Protein AF-A0A956DV66-F1 (afdb_monomer)

pLDDT: mean 95.51, std 5.41, range [58.03, 98.56]

Sequence (82 aa):
CGGVCACSTCHVYVEAGEDLLSEAEEGEEDILDKAFDVQMHSRLGCQAKIVEDGDIEVSITDESLDAFYNEHPDHEDPRKAS

Foldseek 3Di:
DVLPLDECLQKKAWPDDLVQWDDDDPSQVVRLVVDPPDDPRIGRPSRTDGNDDDDIDIDRDPVSLCVVCVVVVVDDDPVPPD

Mean predicted aligned error: 2.98 Å

Nearest PDB structures (foldseek):
  1i7h-assembly3_C  TM=9.450E-01  e=6.874E-06  Escherichia coli
  3ah7-assembly1_A-2  TM=9.292E-01  e=4.600E-06  Pseudomonas putida
  3lxf-assembly1_A  TM=8.520E-01  e=8.185E-05  Novosphingobium aromaticivorans DSM 12444
  1e6e-assembly1_B  TM=8.026E-01  e=3.339E-04  Bos taurus
  3p1m-assembly2_H  TM=7.995E-01  e=4.667E-04  Homo sapiens

Structure (mmCIF, N/CA/C/O backbone):
data_AF-A0A956DV66-F1
#
_entry.id   AF-A0A956DV66-F1
#
loop_
_atom_site.group_PDB
_atom_site.id
_atom_site.type_symbol
_atom_site.label_atom_id
_atom_site.label_alt_id
_atom_site.label_comp_id
_atom_site.label_asym_id
_atom_site.label_entity_id
_atom_site.label_seq_id
_atom_site.pdbx_PDB_ins_code
_atom_site.Cartn_x
_atom_site.Cartn_y
_atom_site.Cartn_z
_atom_site.occupancy
_atom_site.B_iso_or_equiv
_atom_site.auth_seq_id
_atom_site.auth_comp_id
_atom_site.auth_asym_id
_atom_site.auth_atom_id
_atom_site.pdbx_PDB_model_num
ATOM 1 N N . CYS A 1 1 ? 8.682 -4.816 -0.801 1.00 92.75 1 CYS A N 1
ATOM 2 C CA . CYS A 1 1 ? 9.419 -5.131 0.451 1.00 92.75 1 CYS A CA 1
ATOM 3 C C . CYS A 1 1 ? 8.997 -6.448 1.125 1.00 92.75 1 CYS A C 1
ATOM 5 O O . CYS A 1 1 ? 9.643 -6.832 2.090 1.00 92.75 1 CYS A O 1
ATOM 7 N N . GLY A 1 2 ? 7.944 -7.144 0.666 1.00 92.88 2 GLY A N 1
ATOM 8 C CA . GLY A 1 2 ? 7.447 -8.349 1.350 1.00 92.88 2 GLY A CA 1
ATOM 9 C C . GLY A 1 2 ? 6.505 -8.066 2.528 1.00 92.88 2 GLY A C 1
ATOM 10 O O . GLY A 1 2 ?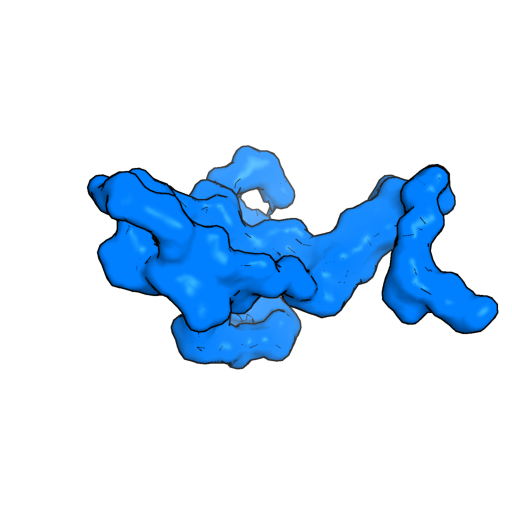 6.393 -8.895 3.420 1.00 92.88 2 GLY A O 1
ATOM 11 N N . GLY A 1 3 ? 5.846 -6.901 2.547 1.00 94.69 3 GLY A N 1
ATOM 12 C CA . GLY A 1 3 ? 4.816 -6.575 3.541 1.00 94.69 3 GLY A CA 1
ATOM 13 C C . GLY A 1 3 ? 5.333 -6.058 4.886 1.00 94.69 3 GLY A C 1
ATOM 14 O O . GLY A 1 3 ? 4.597 -6.058 5.863 1.00 94.69 3 GLY A O 1
ATOM 15 N N . VAL A 1 4 ? 6.589 -5.613 4.949 1.00 96.31 4 VAL A N 1
ATOM 16 C CA . VAL A 1 4 ? 7.250 -5.165 6.192 1.00 96.31 4 VAL A CA 1
ATOM 17 C C . VAL A 1 4 ? 7.268 -3.640 6.362 1.00 96.31 4 VAL A C 1
ATOM 19 O O . VAL A 1 4 ? 8.167 -3.114 7.009 1.00 96.31 4 VAL A O 1
ATOM 22 N N . CYS A 1 5 ? 6.319 -2.928 5.746 1.00 96.25 5 CYS A N 1
ATOM 23 C CA . CYS A 1 5 ? 6.202 -1.465 5.819 1.00 96.25 5 CYS A CA 1
ATOM 24 C C . CYS A 1 5 ? 7.509 -0.710 5.475 1.00 96.25 5 CYS A C 1
ATOM 26 O O . CYS A 1 5 ? 7.998 0.126 6.226 1.00 96.25 5 CYS A O 1
ATOM 28 N N . ALA A 1 6 ? 8.131 -1.058 4.342 1.00 97.12 6 ALA A N 1
ATOM 29 C CA . ALA A 1 6 ? 9.420 -0.481 3.931 1.00 97.12 6 ALA A CA 1
ATOM 30 C C . ALA A 1 6 ? 9.466 -0.007 2.465 1.00 97.12 6 ALA A C 1
ATOM 32 O O . ALA A 1 6 ? 10.540 0.285 1.943 1.00 97.12 6 ALA A O 1
ATOM 33 N N . CYS A 1 7 ? 8.331 0.014 1.763 1.00 96.50 7 CYS A N 1
ATOM 34 C CA . CYS A 1 7 ? 8.214 0.542 0.399 1.00 96.50 7 CYS A CA 1
ATOM 35 C C . CYS A 1 7 ? 6.764 0.937 0.087 1.00 96.50 7 CYS A C 1
ATOM 37 O O . CYS A 1 7 ? 5.853 0.482 0.776 1.00 96.50 7 CYS A O 1
ATOM 39 N N . SER A 1 8 ? 6.560 1.679 -1.001 1.00 96.75 8 SER A N 1
ATOM 40 C CA . SER A 1 8 ? 5.250 2.114 -1.509 1.00 96.75 8 SER A CA 1
ATOM 41 C C . SER A 1 8 ? 4.642 1.204 -2.581 1.00 96.75 8 SER A C 1
ATOM 43 O O . SER A 1 8 ? 3.510 1.427 -2.963 1.00 96.75 8 SER A O 1
ATOM 45 N N . THR A 1 9 ? 5.306 0.129 -3.024 1.00 96.69 9 THR A N 1
ATOM 46 C CA . THR A 1 9 ? 4.847 -0.718 -4.159 1.00 96.69 9 THR A CA 1
ATOM 47 C C . THR A 1 9 ? 3.521 -1.476 -3.951 1.00 96.69 9 THR A C 1
ATOM 49 O O . THR A 1 9 ? 3.161 -2.325 -4.760 1.00 96.69 9 THR A O 1
ATOM 52 N N . CYS A 1 10 ? 2.855 -1.285 -2.813 1.00 97.56 10 CYS A N 1
ATOM 53 C CA . CYS A 1 10 ? 1.535 -1.841 -2.499 1.00 97.56 10 CYS A CA 1
ATOM 54 C C . CYS A 1 10 ? 0.521 -0.730 -2.198 1.00 97.56 10 CYS A C 1
ATOM 56 O O . CYS A 1 10 ? -0.456 -0.958 -1.486 1.00 97.56 10 CYS A O 1
ATOM 58 N N . HIS A 1 11 ? 0.811 0.482 -2.664 1.00 98.38 11 HIS A N 1
ATOM 59 C CA . HIS A 1 11 ? -0.020 1.656 -2.476 1.00 98.38 11 HIS A CA 1
ATOM 60 C C . HIS A 1 11 ? -1.326 1.477 -3.249 1.00 98.38 11 HIS A C 1
ATOM 62 O O . HIS A 1 11 ? -1.344 1.115 -4.428 1.00 98.38 11 HIS A O 1
ATOM 68 N N . VAL A 1 12 ? -2.427 1.692 -2.540 1.00 98.44 12 VAL A N 1
ATOM 69 C CA . VAL A 1 12 ? -3.791 1.634 -3.061 1.00 98.44 12 VAL A CA 1
ATOM 70 C C . VAL A 1 12 ? -4.577 2.846 -2.578 1.00 98.44 12 VAL A C 1
ATOM 72 O O . VAL A 1 12 ? -4.263 3.415 -1.527 1.00 98.44 12 VAL A O 1
ATOM 75 N N . TYR A 1 13 ? -5.621 3.203 -3.316 1.00 98.56 13 TYR A N 1
ATOM 76 C CA . TYR A 1 13 ? -6.676 4.083 -2.831 1.00 98.56 13 TYR A CA 1
ATOM 77 C C . TYR A 1 13 ? -7.863 3.238 -2.373 1.00 98.56 13 TYR A C 1
ATOM 79 O O . TYR A 1 13 ? -8.265 2.303 -3.067 1.00 98.56 13 TYR A O 1
ATOM 87 N N . VAL A 1 14 ? -8.397 3.544 -1.194 1.00 98.38 14 VAL A N 1
ATOM 88 C CA . VAL A 1 14 ? -9.599 2.906 -0.652 1.00 98.38 14 VAL A CA 1
ATOM 89 C C . VAL A 1 14 ? -10.816 3.701 -1.115 1.00 98.38 14 VAL A C 1
ATOM 91 O O . VAL A 1 14 ? -11.067 4.804 -0.642 1.00 98.38 14 VAL A O 1
ATOM 94 N N . GLU A 1 15 ? -11.565 3.142 -2.060 1.00 98.25 15 GLU A N 1
ATOM 95 C CA . GLU A 1 15 ? -12.734 3.788 -2.670 1.00 98.25 15 GLU A CA 1
ATOM 96 C C . GLU A 1 15 ? -14.000 3.573 -1.823 1.00 98.25 15 GLU A C 1
ATOM 98 O O . GLU A 1 15 ? -14.886 4.428 -1.777 1.00 98.25 15 GLU A O 1
ATOM 103 N N . ALA A 1 16 ? -14.085 2.428 -1.134 1.00 98.31 16 ALA A N 1
ATOM 104 C CA . ALA A 1 16 ? -15.169 2.090 -0.214 1.00 98.31 16 ALA A CA 1
ATOM 105 C C . ALA A 1 16 ? -14.707 1.098 0.868 1.00 98.31 16 ALA A C 1
ATOM 107 O O . ALA A 1 16 ? -13.814 0.284 0.629 1.00 98.31 16 ALA A O 1
ATOM 108 N N . GLY A 1 17 ? -15.356 1.137 2.038 1.00 97.31 17 GLY A N 1
ATOM 109 C CA . GLY A 1 17 ? -15.097 0.208 3.147 1.00 97.31 17 GLY A CA 1
ATOM 110 C C . GLY A 1 17 ? -13.888 0.570 4.015 1.00 97.31 17 GLY A C 1
ATOM 111 O O . GLY A 1 17 ? -13.279 -0.313 4.611 1.00 97.31 17 GLY A O 1
ATOM 112 N N . GLU A 1 18 ? -13.513 1.851 4.088 1.00 96.94 18 GLU A N 1
ATOM 113 C CA . GLU A 1 18 ? -12.410 2.325 4.943 1.00 96.94 18 GLU A CA 1
ATOM 114 C C . GLU A 1 18 ? -12.652 2.030 6.432 1.00 96.94 18 GLU A C 1
ATOM 116 O O . GLU A 1 18 ? -11.722 1.686 7.155 1.00 96.94 18 GLU A O 1
ATOM 121 N N . ASP A 1 19 ? -13.908 2.081 6.876 1.00 97.06 19 ASP A N 1
ATOM 122 C CA . ASP A 1 19 ? -14.340 1.741 8.233 1.00 97.06 19 ASP A CA 1
ATOM 123 C C . ASP A 1 19 ? -14.169 0.253 8.582 1.00 97.06 19 ASP A C 1
ATOM 125 O O . ASP A 1 19 ? -14.119 -0.100 9.758 1.00 97.06 19 ASP A O 1
ATOM 129 N N . LEU A 1 20 ? -14.013 -0.612 7.574 1.00 98.38 20 LEU A N 1
ATOM 130 C CA . LEU A 1 20 ? -13.738 -2.043 7.735 1.00 98.38 20 LEU A CA 1
ATOM 131 C C . LEU A 1 20 ? -12.237 -2.351 7.838 1.00 98.38 20 LEU A C 1
ATOM 133 O O . LEU A 1 20 ? -11.847 -3.518 7.962 1.00 98.38 20 LEU A O 1
ATOM 137 N N . LEU A 1 21 ? -11.384 -1.325 7.775 1.00 98.38 21 LEU A N 1
ATOM 138 C CA . LEU A 1 21 ? -9.933 -1.435 7.858 1.00 98.38 21 LEU A CA 1
ATOM 139 C C . LEU A 1 21 ? -9.412 -0.871 9.182 1.00 98.38 21 LEU A C 1
ATOM 141 O O . LEU A 1 21 ? -9.964 0.060 9.761 1.00 98.38 21 LEU A O 1
ATOM 145 N N . SER A 1 22 ? -8.290 -1.410 9.655 1.00 98.00 22 SER A N 1
ATOM 146 C CA . SER A 1 22 ? -7.552 -0.797 10.758 1.00 98.00 22 SER A CA 1
ATOM 147 C C . SER A 1 22 ? -7.088 0.605 10.372 1.00 98.00 22 SER A C 1
ATOM 149 O O . SER A 1 22 ? -6.690 0.818 9.225 1.00 98.00 22 SER A O 1
ATOM 151 N N . GLU A 1 23 ? -7.038 1.527 11.332 1.00 97.12 23 GLU A N 1
ATOM 152 C CA . GLU A 1 23 ? -6.407 2.837 11.136 1.00 97.12 23 GLU A CA 1
ATOM 153 C C . GLU A 1 23 ? -4.958 2.684 10.635 1.00 97.12 23 GLU A C 1
ATOM 155 O O . GLU A 1 23 ? -4.310 1.652 10.861 1.00 97.12 23 GLU A O 1
ATOM 160 N N . ALA A 1 24 ? -4.468 3.689 9.907 1.00 97.00 24 ALA A N 1
ATOM 161 C CA . ALA A 1 24 ? -3.069 3.735 9.507 1.00 97.00 24 ALA A CA 1
ATOM 162 C C . ALA A 1 24 ? -2.184 3.902 10.752 1.00 97.00 24 ALA A C 1
ATOM 164 O O . ALA A 1 24 ? -2.483 4.683 11.654 1.00 97.00 24 ALA A O 1
ATOM 165 N N . GLU A 1 25 ? -1.102 3.131 10.817 1.00 97.12 25 GLU A N 1
ATOM 166 C CA . GLU A 1 25 ? -0.098 3.278 11.872 1.00 97.12 25 GLU A CA 1
ATOM 167 C C . GLU A 1 25 ? 0.943 4.334 11.443 1.00 97.12 25 GLU A C 1
ATOM 169 O O . GLU A 1 25 ? 1.201 4.496 10.254 1.00 97.12 25 GLU A O 1
ATOM 174 N N . GLU A 1 26 ? 1.607 5.010 12.388 1.00 97.19 26 GLU A N 1
ATOM 175 C CA . GLU A 1 26 ? 2.598 6.077 12.105 1.00 97.19 26 GLU A CA 1
ATOM 176 C C . GLU A 1 26 ? 3.669 5.647 11.079 1.00 97.19 26 GLU A C 1
ATOM 178 O O . GLU A 1 26 ? 4.026 6.393 10.172 1.00 97.19 26 GLU A O 1
ATOM 183 N N . GLY A 1 27 ? 4.139 4.397 11.161 1.00 97.19 27 GLY A N 1
ATOM 184 C CA . GLY A 1 27 ? 5.108 3.864 10.199 1.00 97.19 27 GLY A CA 1
ATOM 185 C C . GLY A 1 27 ? 4.551 3.694 8.780 1.00 97.19 27 GLY A C 1
ATOM 186 O O . GLY A 1 27 ? 5.310 3.766 7.818 1.00 97.19 27 GLY A O 1
ATOM 187 N N . GLU A 1 28 ? 3.244 3.461 8.634 1.00 98.06 28 GLU A N 1
ATOM 188 C CA . GLU A 1 28 ? 2.565 3.441 7.334 1.00 98.06 28 GLU A CA 1
ATOM 189 C C . GLU A 1 28 ? 2.525 4.851 6.734 1.00 98.06 28 GLU A C 1
ATOM 191 O O . GLU A 1 28 ? 2.913 5.031 5.577 1.00 98.06 28 GLU A O 1
ATOM 196 N N . GLU A 1 29 ? 2.130 5.842 7.538 1.00 97.25 29 GLU A N 1
ATOM 197 C CA . GLU A 1 29 ? 2.077 7.258 7.149 1.00 97.25 29 GLU A CA 1
ATOM 198 C C . GLU A 1 29 ? 3.456 7.767 6.705 1.00 97.25 29 GLU A C 1
ATOM 200 O O . GLU A 1 29 ? 3.586 8.339 5.625 1.00 97.25 29 GLU A O 1
ATOM 205 N N . ASP A 1 30 ? 4.516 7.432 7.447 1.00 97.50 30 ASP A N 1
ATOM 206 C CA . ASP A 1 30 ? 5.904 7.781 7.116 1.00 97.50 30 ASP A CA 1
ATOM 207 C C . ASP A 1 30 ? 6.365 7.268 5.741 1.00 97.50 30 ASP A C 1
ATOM 209 O O . ASP A 1 30 ? 7.257 7.849 5.101 1.00 97.50 30 ASP A O 1
ATOM 213 N N . ILE A 1 31 ? 5.857 6.110 5.316 1.00 97.69 31 ILE A N 1
ATOM 214 C CA . ILE A 1 31 ? 6.174 5.521 4.013 1.00 97.69 31 ILE A CA 1
ATOM 215 C C . ILE A 1 31 ? 5.296 6.145 2.931 1.00 97.69 31 ILE A C 1
ATOM 217 O O . ILE A 1 31 ? 5.819 6.462 1.859 1.00 97.69 31 ILE A O 1
ATOM 221 N N . LEU A 1 32 ? 4.007 6.353 3.213 1.00 97.50 32 LEU A N 1
ATOM 222 C CA . LEU A 1 32 ? 3.085 7.036 2.308 1.00 97.50 32 LEU A CA 1
ATOM 223 C C . LEU A 1 32 ? 3.556 8.460 2.011 1.00 97.50 32 LEU A C 1
ATOM 225 O O . LEU A 1 32 ? 3.591 8.819 0.847 1.00 97.50 32 LEU A O 1
ATOM 229 N N . ASP A 1 33 ? 4.068 9.214 2.983 1.00 96.50 33 ASP A N 1
ATOM 230 C CA . ASP A 1 33 ? 4.628 10.564 2.786 1.00 96.50 33 ASP A CA 1
ATOM 231 C C . ASP A 1 33 ? 5.742 10.640 1.725 1.00 96.50 33 ASP A C 1
ATOM 233 O O . ASP A 1 33 ? 6.038 11.707 1.180 1.00 96.50 33 ASP A O 1
ATOM 237 N N . LYS A 1 34 ? 6.391 9.508 1.434 1.00 95.19 34 LYS A N 1
ATOM 238 C CA . LYS A 1 34 ? 7.444 9.391 0.416 1.00 95.19 34 LYS A CA 1
ATOM 239 C C . LYS A 1 34 ? 6.931 8.842 -0.918 1.00 95.19 34 LYS A C 1
ATOM 241 O O . LYS A 1 34 ? 7.700 8.809 -1.880 1.00 95.19 34 LYS A O 1
ATOM 246 N N . ALA A 1 35 ? 5.687 8.373 -0.966 1.00 95.81 35 ALA A N 1
ATOM 247 C CA . ALA A 1 35 ? 5.052 7.828 -2.154 1.00 95.81 35 ALA A CA 1
ATOM 248 C C . ALA A 1 35 ? 4.588 8.942 -3.107 1.00 95.81 35 ALA A C 1
ATOM 250 O O . ALA A 1 35 ? 4.578 10.132 -2.782 1.00 95.81 35 ALA A O 1
ATOM 251 N N . PHE A 1 36 ? 4.229 8.547 -4.324 1.00 95.44 36 PHE A N 1
ATOM 252 C CA . PHE A 1 36 ? 3.733 9.457 -5.350 1.00 95.44 36 PHE A CA 1
ATOM 253 C C . PHE A 1 36 ? 2.199 9.530 -5.316 1.00 95.44 36 PHE A C 1
ATOM 255 O O . PHE A 1 36 ? 1.548 8.517 -5.092 1.00 95.44 36 PHE A O 1
ATOM 262 N N . ASP A 1 37 ? 1.635 10.717 -5.569 1.00 95.50 37 ASP A N 1
ATOM 263 C CA . ASP A 1 37 ? 0.180 10.953 -5.671 1.00 95.50 37 ASP A CA 1
ATOM 264 C C . ASP A 1 37 ? -0.635 10.524 -4.430 1.00 95.50 37 ASP A C 1
ATOM 266 O O . ASP A 1 37 ? -1.735 9.997 -4.520 1.00 95.50 37 ASP A O 1
ATOM 270 N N . VAL A 1 38 ? -0.104 10.749 -3.227 1.00 97.06 38 VAL A N 1
ATOM 271 C CA . VAL A 1 38 ? -0.798 10.389 -1.981 1.00 97.06 38 VAL A CA 1
ATOM 272 C C . VAL A 1 38 ? -2.078 11.208 -1.809 1.00 97.06 38 VAL A C 1
ATOM 274 O O . VAL A 1 38 ? -2.072 12.439 -1.821 1.00 97.06 38 VAL A O 1
ATOM 277 N N . GLN A 1 39 ? -3.174 10.498 -1.579 1.00 96.44 39 GLN A N 1
ATOM 278 C CA . GLN A 1 39 ? -4.502 11.030 -1.270 1.00 96.44 39 GLN A CA 1
ATOM 279 C C . GLN A 1 39 ? -4.945 10.631 0.145 1.00 96.44 39 GLN A C 1
ATOM 281 O O . GLN A 1 39 ? -4.358 9.728 0.736 1.00 96.44 39 GLN A O 1
ATOM 286 N N . MET A 1 40 ? -6.005 11.255 0.672 1.00 95.25 40 MET A N 1
ATOM 287 C CA . MET A 1 40 ? -6.488 11.002 2.044 1.00 95.25 40 MET A CA 1
ATOM 288 C C . MET A 1 40 ? -6.870 9.536 2.290 1.00 95.25 40 MET A C 1
ATOM 290 O O . MET A 1 40 ? -6.578 9.008 3.349 1.00 95.25 40 MET A O 1
ATOM 294 N N . HIS A 1 41 ? -7.452 8.870 1.294 1.00 96.75 41 HIS A N 1
ATOM 295 C CA . HIS A 1 41 ? -7.811 7.449 1.341 1.00 96.75 41 HIS A CA 1
ATOM 296 C C . HIS A 1 41 ? -6.672 6.523 0.867 1.00 96.75 41 HIS A C 1
ATOM 298 O O . HIS A 1 41 ? -6.916 5.420 0.380 1.00 96.75 41 HIS A O 1
ATOM 304 N N . SER A 1 42 ? -5.419 6.988 0.886 1.00 98.06 42 SER A N 1
ATOM 305 C CA . SER A 1 42 ? -4.275 6.144 0.521 1.00 98.06 42 SER A CA 1
ATOM 306 C C . SER A 1 42 ? -3.939 5.189 1.642 1.00 98.06 42 SER A C 1
ATOM 308 O O . SER A 1 42 ? -3.830 5.604 2.792 1.00 98.06 42 SER A O 1
ATOM 310 N N . ARG A 1 43 ? -3.680 3.933 1.290 1.00 98.44 43 ARG A N 1
ATOM 311 C CA . ARG A 1 43 ? -3.190 2.915 2.217 1.00 98.44 43 ARG A CA 1
ATOM 312 C C . ARG A 1 43 ? -2.048 2.130 1.602 1.00 98.44 43 ARG A C 1
ATOM 314 O O . ARG A 1 43 ? -1.969 1.959 0.383 1.00 98.44 43 ARG A O 1
ATOM 321 N N . LEU A 1 44 ? -1.178 1.596 2.450 1.00 98.38 44 LEU A N 1
ATOM 322 C CA . LEU A 1 44 ? -0.343 0.465 2.076 1.00 98.38 44 LEU A CA 1
ATOM 323 C C . LEU A 1 44 ? -1.188 -0.793 2.243 1.00 98.38 44 LEU A C 1
ATOM 325 O O . LEU A 1 44 ? -1.467 -1.220 3.363 1.00 98.38 44 LEU A O 1
ATOM 329 N N . GLY A 1 45 ? -1.553 -1.439 1.135 1.00 97.62 45 GLY A N 1
ATOM 330 C CA . GLY A 1 45 ? -2.416 -2.624 1.166 1.00 97.62 45 GLY A CA 1
ATOM 331 C C . GLY A 1 45 ? -1.864 -3.762 2.035 1.00 97.62 45 GLY A C 1
ATOM 332 O O . GLY A 1 45 ? -2.620 -4.567 2.561 1.00 97.62 45 GLY A O 1
ATOM 333 N N . CYS A 1 46 ? -0.544 -3.812 2.253 1.00 97.75 46 CYS A N 1
ATOM 334 C CA . CYS A 1 46 ? 0.065 -4.789 3.157 1.00 97.75 46 CYS A CA 1
ATOM 335 C C . CYS A 1 46 ? -0.107 -4.489 4.660 1.00 97.75 46 CYS A C 1
ATOM 337 O O . CYS A 1 46 ? 0.143 -5.384 5.465 1.00 97.75 46 CYS A O 1
ATOM 339 N N . GLN A 1 47 ? -0.481 -3.263 5.038 1.00 98.25 47 GLN A N 1
ATOM 340 C CA . GLN A 1 47 ? -0.703 -2.841 6.429 1.00 98.25 47 GLN A CA 1
ATOM 341 C C . GLN A 1 47 ? -2.193 -2.673 6.770 1.00 98.25 47 GLN A C 1
ATOM 343 O O . GLN A 1 47 ? -2.559 -2.784 7.939 1.00 98.25 47 GLN A O 1
ATOM 348 N N . ALA A 1 48 ? -3.054 -2.478 5.767 1.00 97.50 48 ALA A N 1
ATOM 349 C CA . ALA A 1 48 ? -4.502 -2.370 5.929 1.00 97.50 48 ALA A CA 1
ATOM 350 C C . ALA A 1 48 ? -5.136 -3.712 6.353 1.00 97.50 48 ALA A C 1
ATOM 352 O O . ALA A 1 48 ? -5.472 -4.560 5.524 1.00 97.50 48 ALA A O 1
ATOM 353 N N . LYS A 1 49 ? -5.285 -3.928 7.665 1.00 97.81 49 LYS A N 1
ATOM 354 C CA . LYS A 1 49 ? -5.897 -5.145 8.223 1.00 97.81 49 LYS A CA 1
ATOM 355 C C . LYS A 1 49 ? -7.416 -5.022 8.157 1.00 97.81 49 LYS A C 1
ATOM 357 O O . LYS A 1 49 ? -7.960 -4.030 8.624 1.00 97.81 49 LYS A O 1
ATOM 362 N N . ILE A 1 50 ? -8.090 -6.048 7.650 1.00 98.06 50 ILE A N 1
ATOM 363 C CA . ILE A 1 50 ? -9.555 -6.139 7.687 1.00 98.06 50 ILE A CA 1
ATOM 364 C C . ILE A 1 50 ? -9.979 -6.420 9.133 1.00 98.06 50 ILE A C 1
ATOM 366 O O . ILE A 1 50 ? -9.535 -7.414 9.717 1.00 98.06 50 ILE A O 1
ATOM 370 N N . VAL A 1 51 ? -10.784 -5.532 9.719 1.00 98.06 51 VAL A N 1
ATOM 371 C CA . VAL A 1 51 ? -11.225 -5.619 11.124 1.00 98.06 51 VAL A CA 1
ATOM 372 C C . VAL A 1 51 ? -12.660 -6.116 11.275 1.00 98.06 51 VAL A C 1
ATOM 374 O O . VAL A 1 51 ? -12.984 -6.692 12.313 1.00 98.06 51 VAL A O 1
ATOM 377 N N . GLU A 1 52 ? -13.490 -5.954 10.245 1.00 97.50 52 GLU A N 1
ATOM 378 C CA . GLU A 1 52 ? -14.884 -6.401 10.214 1.00 97.50 52 GLU A CA 1
ATOM 379 C C . GLU A 1 52 ? -15.246 -6.981 8.837 1.00 97.50 52 GLU A C 1
ATOM 381 O O . GLU A 1 52 ? -14.608 -6.674 7.830 1.00 97.50 52 GLU A O 1
ATOM 386 N N . ASP A 1 53 ? -16.259 -7.851 8.798 1.00 97.50 53 ASP A N 1
ATOM 387 C CA . ASP A 1 53 ? -16.736 -8.458 7.553 1.00 97.50 53 ASP A CA 1
ATOM 388 C C . ASP A 1 53 ? -17.482 -7.424 6.695 1.00 97.50 53 ASP A C 1
ATOM 390 O O . ASP A 1 53 ? -18.403 -6.755 7.166 1.00 97.50 53 ASP A O 1
ATOM 394 N N . GLY A 1 54 ? -17.152 -7.358 5.406 1.00 97.19 54 GLY A N 1
ATOM 395 C CA . GLY A 1 54 ? -17.853 -6.523 4.436 1.00 97.19 54 GLY A CA 1
ATOM 396 C C . GLY A 1 54 ? -17.101 -6.408 3.114 1.00 97.19 54 GLY A C 1
ATOM 397 O O . GLY A 1 54 ? -16.095 -7.087 2.897 1.00 97.19 54 GLY A O 1
ATOM 398 N N . ASP A 1 55 ? -17.616 -5.556 2.232 1.00 98.19 55 ASP A N 1
ATOM 399 C CA . ASP A 1 55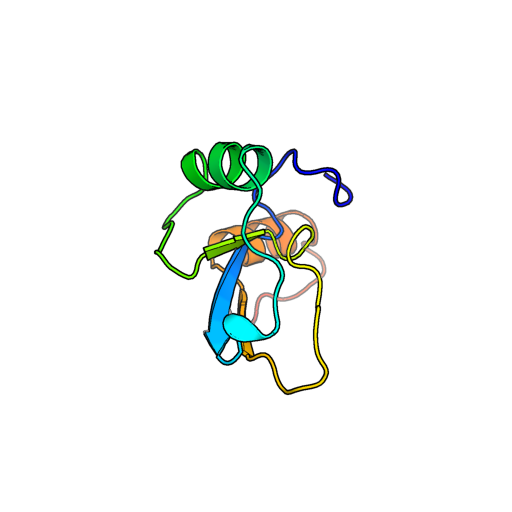 ? -17.024 -5.297 0.922 1.00 98.19 55 ASP A CA 1
ATOM 400 C C . ASP A 1 55 ? -16.090 -4.082 0.995 1.00 98.19 55 ASP A C 1
ATOM 402 O O . ASP A 1 55 ? -16.468 -3.022 1.494 1.00 98.19 55 ASP A O 1
ATOM 406 N N . ILE A 1 56 ? -14.869 -4.246 0.483 1.00 98.38 56 ILE A N 1
ATOM 407 C CA . ILE A 1 56 ? -13.850 -3.195 0.404 1.00 98.38 56 ILE A CA 1
ATOM 408 C C . ILE A 1 56 ? -13.483 -3.031 -1.066 1.00 98.38 56 ILE A C 1
ATOM 410 O O . ILE A 1 56 ? -13.062 -3.990 -1.720 1.00 98.38 56 ILE A O 1
ATOM 414 N N . GLU A 1 57 ? -13.630 -1.816 -1.580 1.00 98.38 57 GLU A N 1
ATOM 415 C CA . GLU A 1 57 ? -13.261 -1.478 -2.951 1.00 98.38 57 GLU A CA 1
ATOM 416 C C . GLU A 1 57 ? -11.967 -0.673 -2.934 1.00 98.38 57 GLU A C 1
ATOM 418 O O . GLU A 1 57 ? -11.846 0.322 -2.219 1.00 98.38 57 GLU A O 1
ATOM 423 N N . VAL A 1 58 ? -10.987 -1.113 -3.723 1.00 98.19 58 VAL A N 1
ATOM 424 C CA . VAL A 1 58 ? -9.693 -0.440 -3.840 1.00 98.19 58 VAL A CA 1
ATOM 425 C C . VAL A 1 58 ? -9.292 -0.281 -5.296 1.00 98.19 58 VAL A C 1
ATOM 427 O O . VAL A 1 58 ? -9.575 -1.145 -6.131 1.00 98.19 58 VAL A O 1
ATOM 430 N N . SER A 1 59 ? -8.565 0.791 -5.583 1.00 97.94 59 SER A N 1
ATOM 431 C CA . SER A 1 59 ? -7.861 0.980 -6.845 1.00 97.94 59 SER A CA 1
ATOM 432 C C . SER A 1 59 ? -6.347 0.930 -6.609 1.00 97.94 59 SER A C 1
ATOM 434 O O . SER A 1 59 ? -5.830 1.415 -5.601 1.00 97.94 59 SER A O 1
ATOM 436 N N . ILE A 1 60 ? -5.618 0.261 -7.506 1.00 97.38 60 ILE A N 1
ATOM 437 C CA . ILE A 1 60 ? -4.151 0.180 -7.434 1.00 97.38 60 ILE A CA 1
ATOM 438 C C . ILE A 1 60 ? -3.584 1.441 -8.076 1.00 97.38 60 ILE A C 1
ATOM 440 O O . ILE A 1 60 ? -4.007 1.808 -9.173 1.00 97.38 60 ILE A O 1
ATOM 444 N N . THR A 1 61 ? -2.620 2.085 -7.418 1.00 97.19 61 THR A N 1
ATOM 445 C CA . THR A 1 61 ? -2.023 3.308 -7.959 1.00 97.19 61 THR A CA 1
ATOM 446 C C . THR A 1 61 ? -1.194 3.033 -9.208 1.00 97.19 61 THR A C 1
ATOM 448 O O . THR A 1 61 ? -0.632 1.948 -9.392 1.00 97.19 61 THR A O 1
ATOM 451 N N . ASP A 1 62 ? -1.085 4.042 -10.075 1.00 95.56 62 ASP A N 1
ATOM 452 C CA . ASP A 1 62 ? -0.315 3.920 -11.313 1.00 95.56 62 ASP 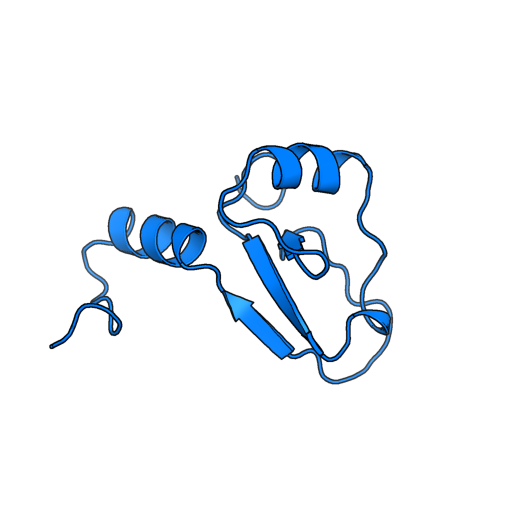A CA 1
ATOM 453 C C . ASP A 1 62 ? 1.162 3.607 -11.057 1.00 95.56 62 ASP A C 1
ATOM 455 O O . ASP A 1 62 ? 1.743 2.830 -11.812 1.00 95.56 62 ASP A O 1
ATOM 459 N N . GLU A 1 63 ? 1.743 4.141 -9.976 1.00 94.94 63 GLU A N 1
ATOM 460 C CA . GLU A 1 63 ? 3.124 3.862 -9.556 1.00 94.94 63 GLU A CA 1
ATOM 461 C C . GLU A 1 63 ? 3.306 2.399 -9.143 1.00 94.94 63 GLU A C 1
ATOM 463 O O . GLU A 1 63 ? 4.255 1.752 -9.588 1.00 94.94 63 GLU A O 1
ATOM 468 N N . SER A 1 64 ? 2.372 1.843 -8.368 1.00 96.25 64 SER A N 1
ATOM 469 C CA . SER A 1 64 ? 2.426 0.435 -7.968 1.00 96.25 64 SER A CA 1
ATOM 470 C C . SER A 1 64 ? 2.213 -0.507 -9.158 1.00 96.25 64 SER A C 1
ATOM 472 O O . SER A 1 64 ? 2.894 -1.530 -9.268 1.00 96.25 64 SER A O 1
ATOM 474 N N . LEU A 1 65 ? 1.334 -0.150 -10.100 1.00 96.31 65 LEU A N 1
ATOM 475 C CA . LEU A 1 65 ? 1.171 -0.892 -11.354 1.00 96.31 65 LEU A CA 1
ATOM 476 C C . LEU A 1 65 ? 2.418 -0.791 -12.245 1.00 96.31 65 LEU A C 1
ATOM 478 O O . LEU A 1 65 ? 2.872 -1.800 -12.783 1.00 96.31 65 LEU A O 1
ATOM 482 N N . ASP A 1 66 ? 3.006 0.397 -12.389 1.00 95.06 66 ASP A N 1
ATOM 483 C CA . ASP A 1 66 ? 4.240 0.581 -13.157 1.00 95.06 66 ASP A CA 1
ATOM 484 C C . ASP A 1 66 ? 5.408 -0.190 -12.542 1.00 95.06 66 ASP A C 1
ATOM 486 O O . ASP A 1 66 ? 6.155 -0.834 -13.278 1.00 95.06 66 ASP A O 1
ATOM 490 N N . ALA A 1 67 ? 5.551 -0.186 -11.213 1.00 94.06 67 ALA A N 1
ATOM 491 C CA . ALA A 1 67 ? 6.537 -1.006 -10.515 1.00 94.06 67 ALA A CA 1
ATOM 492 C C . ALA A 1 67 ? 6.361 -2.492 -10.866 1.00 94.06 67 ALA A C 1
ATOM 494 O O . ALA A 1 67 ? 7.324 -3.142 -11.272 1.00 94.06 67 ALA A O 1
ATOM 495 N N . PHE A 1 68 ? 5.126 -3.004 -10.808 1.00 95.25 68 PHE A N 1
ATOM 496 C CA . PHE A 1 68 ? 4.828 -4.389 -11.166 1.00 95.25 68 PHE A CA 1
ATOM 497 C C . PHE A 1 68 ? 5.224 -4.720 -12.614 1.00 95.25 68 PHE A C 1
ATOM 499 O O . PHE A 1 68 ? 6.007 -5.646 -12.827 1.00 95.25 68 PHE A O 1
ATOM 506 N N . TYR A 1 69 ? 4.736 -3.966 -13.604 1.00 96.12 69 TYR A N 1
ATOM 507 C CA . TYR A 1 69 ? 4.990 -4.273 -15.020 1.00 96.12 69 TYR A CA 1
ATOM 508 C C . TYR A 1 69 ? 6.446 -4.031 -15.446 1.00 96.12 69 TYR A C 1
ATOM 510 O O . TYR A 1 69 ? 6.941 -4.710 -16.343 1.00 96.12 69 TYR A O 1
ATOM 518 N N . ASN A 1 70 ? 7.163 -3.106 -14.800 1.00 93.25 70 ASN A N 1
ATOM 519 C CA . ASN A 1 70 ? 8.594 -2.910 -15.050 1.00 93.25 70 ASN A CA 1
ATOM 520 C C . ASN A 1 70 ? 9.441 -4.076 -14.509 1.00 93.25 70 ASN A C 1
ATOM 522 O O . ASN A 1 70 ? 10.463 -4.418 -15.106 1.00 93.25 70 ASN A O 1
ATOM 526 N N . GLU A 1 71 ? 9.031 -4.682 -13.391 1.00 93.00 71 GLU A N 1
ATOM 527 C CA . GLU A 1 71 ? 9.696 -5.853 -12.803 1.00 93.00 71 GLU A CA 1
ATOM 528 C C . GLU A 1 71 ? 9.305 -7.174 -13.489 1.00 93.00 71 GLU A C 1
ATOM 530 O O . GLU A 1 71 ? 10.087 -8.127 -13.465 1.00 93.00 71 GLU A O 1
ATOM 535 N N . HIS A 1 72 ? 8.137 -7.219 -14.138 1.00 93.81 72 HIS A N 1
ATOM 536 C CA . HIS A 1 72 ? 7.574 -8.403 -14.799 1.00 93.81 72 HIS A CA 1
ATOM 537 C C . HIS A 1 72 ? 7.327 -8.134 -16.295 1.00 93.81 72 HIS A C 1
ATOM 539 O O . HIS A 1 72 ? 6.178 -8.056 -16.734 1.00 93.81 72 HIS A O 1
ATOM 545 N N . PRO A 1 73 ? 8.389 -7.981 -17.110 1.00 91.62 73 PRO A N 1
ATOM 546 C CA . PRO A 1 73 ? 8.270 -7.603 -18.521 1.00 91.62 73 PRO A CA 1
ATOM 547 C C . PRO A 1 73 ? 7.615 -8.676 -19.408 1.00 91.62 73 PRO A C 1
ATOM 549 O O . PRO A 1 73 ? 7.347 -8.426 -20.581 1.00 91.62 73 PRO A O 1
ATOM 552 N N . ASP A 1 74 ? 7.395 -9.882 -18.883 1.00 94.88 74 ASP A N 1
ATOM 553 C CA . ASP A 1 74 ? 6.640 -10.957 -19.527 1.00 94.88 74 ASP A CA 1
ATOM 554 C C . ASP A 1 74 ? 5.114 -10.794 -19.398 1.00 94.88 74 ASP A C 1
ATOM 556 O O . ASP A 1 74 ? 4.367 -11.449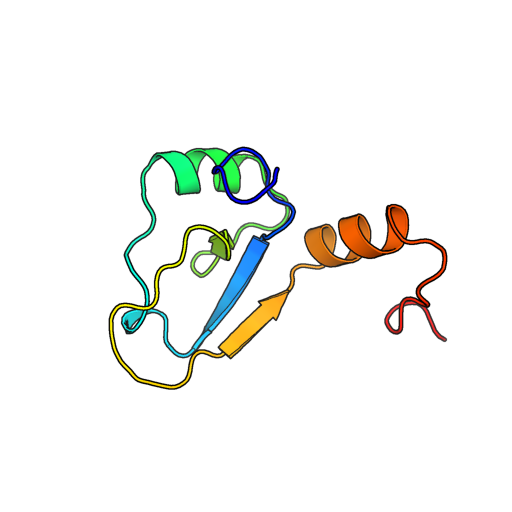 -20.128 1.00 94.88 74 ASP A O 1
ATOM 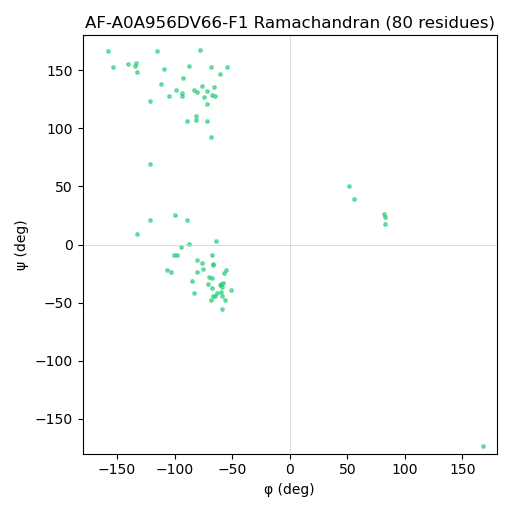560 N N . HIS A 1 75 ? 4.646 -9.895 -18.527 1.00 92.88 75 HIS A N 1
ATOM 561 C CA . HIS A 1 75 ? 3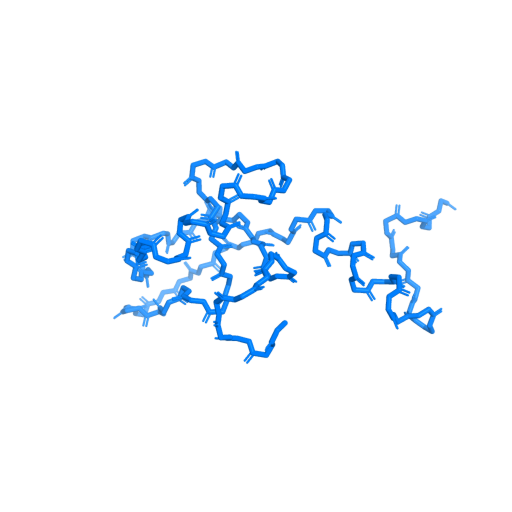.241 -9.523 -18.405 1.00 92.88 75 HIS A CA 1
ATOM 562 C C . HIS A 1 75 ? 2.921 -8.292 -19.270 1.00 92.88 75 HIS A C 1
ATOM 564 O O . HIS A 1 75 ? 3.570 -7.253 -19.165 1.00 92.88 75 HIS A O 1
ATOM 570 N N . GLU A 1 76 ? 1.890 -8.388 -20.114 1.00 91.94 76 GLU A N 1
ATOM 571 C CA . GLU A 1 76 ? 1.418 -7.255 -20.919 1.00 91.94 76 GLU A CA 1
ATOM 572 C C . GLU A 1 76 ? 0.648 -6.258 -20.042 1.00 91.94 76 GLU A C 1
ATOM 574 O O . GLU A 1 76 ? -0.286 -6.643 -19.339 1.00 91.94 76 GLU A O 1
ATOM 579 N N . ASP A 1 77 ? 1.034 -4.979 -20.089 1.00 92.12 77 ASP A N 1
ATOM 580 C CA . ASP A 1 77 ? 0.345 -3.900 -19.377 1.00 92.12 77 ASP A CA 1
ATOM 581 C C . ASP A 1 77 ? -0.891 -3.450 -20.176 1.00 92.12 77 ASP A C 1
ATOM 583 O O . ASP A 1 77 ? -0.746 -2.759 -21.193 1.00 92.12 77 ASP A O 1
ATOM 587 N N . PRO A 1 78 ? -2.117 -3.778 -19.728 1.00 90.19 78 PRO A N 1
ATOM 588 C CA . PRO A 1 78 ? -3.332 -3.460 -20.468 1.00 90.19 78 PRO A CA 1
ATOM 589 C C . PRO A 1 78 ? -3.589 -1.951 -20.557 1.00 90.19 78 PRO A C 1
ATOM 591 O O . PRO A 1 78 ? -4.349 -1.517 -21.416 1.00 90.19 78 PRO A O 1
ATOM 594 N N . ARG A 1 79 ? -2.945 -1.130 -19.713 1.00 89.50 79 ARG A N 1
ATOM 595 C CA . ARG A 1 79 ? -3.045 0.340 -19.770 1.00 89.50 79 ARG A CA 1
ATOM 596 C C . ARG A 1 79 ? -2.240 0.929 -20.927 1.00 89.50 79 ARG A C 1
ATOM 598 O O . ARG A 1 79 ? -2.488 2.060 -21.336 1.00 89.50 79 ARG A O 1
ATOM 605 N N . LYS A 1 80 ? -1.253 0.178 -21.430 1.00 83.38 80 LYS A N 1
ATOM 606 C CA . LYS A 1 80 ? -0.361 0.573 -22.531 1.00 83.38 80 LYS A CA 1
ATOM 607 C C . LYS A 1 80 ? -0.770 -0.044 -23.871 1.00 83.38 80 LYS A C 1
ATOM 609 O O . LYS A 1 80 ? -0.220 0.344 -24.901 1.00 83.38 80 LYS A O 1
ATOM 61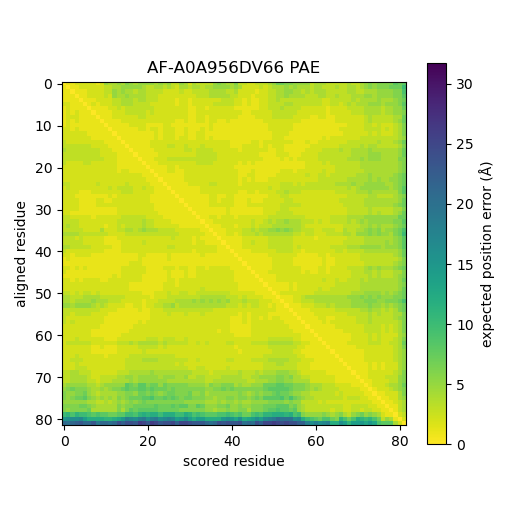4 N N . ALA A 1 81 ? -1.725 -0.973 -23.872 1.00 74.12 81 ALA A N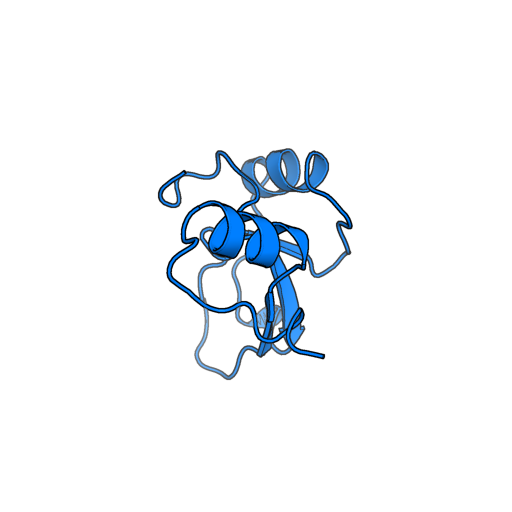 1
ATOM 615 C CA . ALA A 1 81 ? -2.317 -1.508 -25.088 1.00 74.12 81 ALA A CA 1
ATOM 616 C C . ALA A 1 81 ? -3.218 -0.436 -25.732 1.00 74.12 81 ALA A C 1
ATOM 618 O O . ALA A 1 81 ? -4.288 -0.120 -25.212 1.00 74.12 81 ALA A O 1
ATOM 619 N N . SER A 1 82 ? -2.750 0.157 -26.838 1.00 58.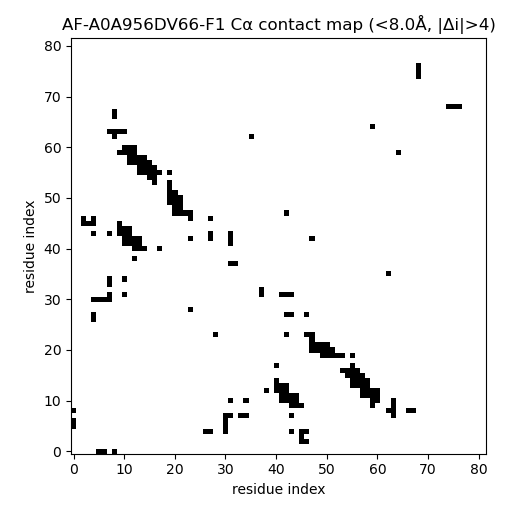03 82 SER A N 1
ATOM 620 C CA . SER A 1 82 ? -3.504 1.120 -27.661 1.00 58.03 82 SER A CA 1
ATOM 621 C C . SER A 1 82 ? -4.212 0.452 -28.828 1.00 58.03 82 SER A C 1
ATOM 623 O O . SER A 1 82 ? -3.516 -0.333 -29.516 1.00 58.03 82 SER A O 1
#

Radius of gyration: 13.46 Å; Cα contacts (8 Å, |Δi|>4): 110; chains: 1; bounding box: 28×22×40 Å

Solvent-accessible surface area (backbone atoms only — not comparable to full-atom values): 5127 Å² total; per-residue (Å²): 113,88,64,70,73,76,61,53,72,46,33,27,38,52,78,38,45,65,88,31,34,49,78,85,48,72,64,50,51,64,42,47,76,73,43,80,89,73,53,93,51,50,42,50,58,68,71,56,43,78,75,54,93,79,74,68,42,70,45,76,36,70,67,26,51,49,54,49,42,71,75,37,74,88,53,83,56,74,91,73,65,126

Secondary structure (DSSP, 8-state):
--SSS--STTEEEEEE-GGGBPPPPHHHHHHHTTSSS--TTEEETTT--B-SSS--EEEE-HHHHHHHHHH-TTS--TTT--